Protein AF-A0A6J5UB69-F1 (afdb_monomer_lite)

Foldseek 3Di:
DAEEEDPFFAWDDDPPPDIDTHNPDDDDDDPVVCVQFVPKYWYFADDDPDRGTDIDIDGDGPDDDDPDDDDDDLVVQVPPPNPDRPPDDD

Organism: Prunus armeniaca (NCBI:txid36596)

p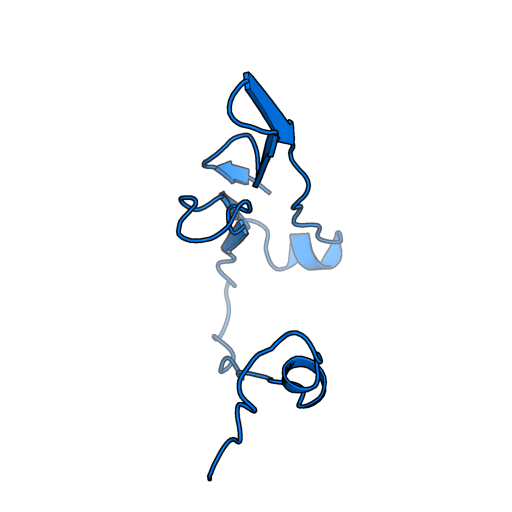LDDT: mean 80.99, std 12.81, range [41.66, 94.56]

Sequence (90 aa):
MLTLGQKFTWICVNGGAVEIHERLDRAVMNVKCQEVYPNSMVSHCARVGSDHCSILIGSMPCGQKRKRVFIFESFWAEDAQCGVPCLGRR

Secondary structure (DSSP, 8-state):
-EEEE-S-SEEEEETTTEEEEE--------HHHHHH-TT-EEEE----SSSBPPEEEE---SS--PPPPP---GGGG--TTSSS------

Radius of gyration: 17.67 Å; chains: 1; bounding box: 45×24×44 Å

Structure (mmCIF, N/CA/C/O backbone):
data_AF-A0A6J5UB69-F1
#
_entry.id   AF-A0A6J5UB69-F1
#
loop_
_atom_site.group_PDB
_atom_site.id
_atom_site.type_symbol
_atom_site.label_atom_id
_atom_site.label_alt_id
_atom_site.label_comp_id
_atom_site.label_asym_id
_atom_site.label_entity_id
_atom_site.label_seq_id
_atom_site.pdbx_PDB_ins_code
_atom_site.Cartn_x
_atom_s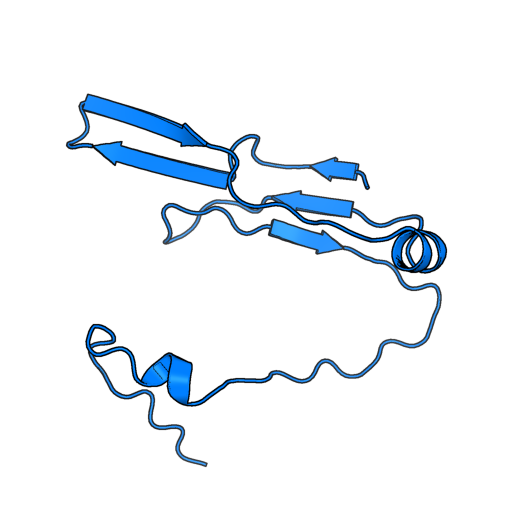ite.Cartn_y
_atom_site.Cartn_z
_atom_site.occupancy
_atom_site.B_iso_or_equiv
_atom_site.auth_seq_id
_atom_site.auth_comp_id
_atom_site.auth_asym_id
_atom_site.auth_atom_id
_atom_site.pdbx_PDB_model_num
ATOM 1 N N . MET A 1 1 ? 1.488 3.983 14.093 1.00 72.88 1 MET A N 1
ATOM 2 C CA . MET A 1 1 ? 1.230 2.805 13.240 1.00 72.88 1 MET A CA 1
ATOM 3 C C . MET A 1 1 ? 2.568 2.220 12.819 1.00 72.88 1 MET A C 1
ATOM 5 O O . MET A 1 1 ? 3.386 2.962 12.285 1.00 72.88 1 MET A O 1
ATOM 9 N N . LEU A 1 2 ? 2.830 0.947 13.114 1.00 81.44 2 LEU A N 1
ATOM 10 C CA . LEU A 1 2 ? 4.074 0.282 12.699 1.00 81.44 2 LEU A CA 1
ATOM 11 C C . LEU A 1 2 ? 3.984 -0.099 11.218 1.00 81.44 2 LEU A C 1
ATOM 13 O O . LEU A 1 2 ? 2.916 -0.519 10.783 1.00 81.44 2 LEU A O 1
ATOM 17 N N . THR A 1 3 ? 5.066 0.032 10.446 1.00 84.19 3 THR A N 1
ATOM 18 C CA . THR A 1 3 ? 5.104 -0.411 9.039 1.00 84.19 3 THR A CA 1
ATOM 19 C C . THR A 1 3 ? 6.161 -1.487 8.836 1.00 84.19 3 THR A C 1
ATOM 21 O O . THR A 1 3 ? 7.311 -1.271 9.213 1.00 84.19 3 THR A O 1
ATOM 24 N N . LEU A 1 4 ? 5.795 -2.598 8.199 1.00 88.62 4 LEU A N 1
ATOM 25 C CA . LEU A 1 4 ? 6.681 -3.721 7.876 1.00 88.62 4 LEU A CA 1
ATOM 26 C C . LEU A 1 4 ? 6.598 -4.065 6.381 1.00 88.62 4 LEU A C 1
ATOM 28 O O . LEU A 1 4 ? 5.582 -3.799 5.742 1.00 88.62 4 LEU A O 1
ATOM 32 N N . GLY A 1 5 ? 7.640 -4.692 5.832 1.00 88.25 5 GLY A N 1
ATOM 33 C CA . GLY A 1 5 ? 7.674 -5.159 4.440 1.00 88.25 5 GLY A CA 1
ATOM 34 C C . GLY A 1 5 ? 8.477 -4.257 3.500 1.00 88.25 5 GLY A C 1
ATOM 35 O O . GLY A 1 5 ? 9.409 -3.575 3.926 1.00 88.25 5 GLY A O 1
ATOM 36 N N . GLN A 1 6 ? 8.127 -4.285 2.211 1.00 87.44 6 GLN A N 1
ATOM 37 C CA . GLN A 1 6 ? 8.844 -3.577 1.142 1.00 87.44 6 GLN A CA 1
ATOM 38 C C . GLN A 1 6 ? 8.966 -2.071 1.420 1.00 87.44 6 GLN A C 1
ATOM 40 O O . GLN A 1 6 ? 8.035 -1.433 1.909 1.00 87.44 6 GLN A O 1
ATOM 45 N N . LYS A 1 7 ? 10.130 -1.483 1.118 1.00 89.25 7 LYS A N 1
ATOM 46 C CA . LYS A 1 7 ? 10.374 -0.047 1.348 1.00 89.25 7 LYS A CA 1
ATOM 47 C C . LYS A 1 7 ? 9.596 0.833 0.365 1.00 89.25 7 LYS A C 1
ATOM 49 O O . LYS A 1 7 ? 9.123 1.903 0.754 1.00 89.25 7 LYS A O 1
ATOM 54 N N . PHE A 1 8 ? 9.488 0.370 -0.875 1.00 91.94 8 PHE A N 1
ATOM 55 C CA . PHE A 1 8 ? 8.812 1.027 -1.988 1.00 91.94 8 PHE A CA 1
ATOM 56 C C . PHE A 1 8 ? 7.5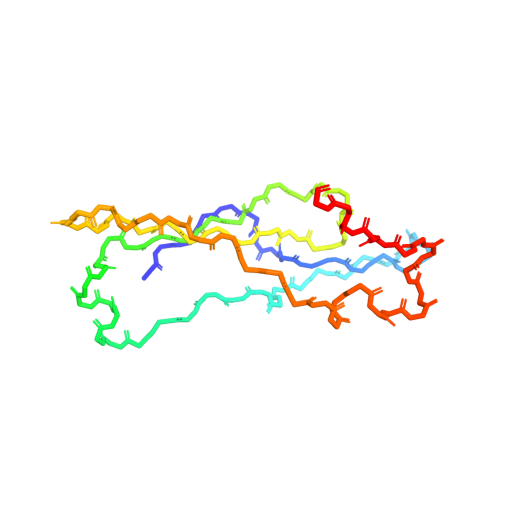36 0.266 -2.320 1.00 91.94 8 PHE A C 1
ATOM 58 O O . PHE A 1 8 ? 7.499 -0.959 -2.194 1.00 91.94 8 PHE A O 1
ATOM 65 N N . THR A 1 9 ? 6.499 0.990 -2.722 1.00 93.62 9 THR A N 1
ATOM 66 C CA . THR A 1 9 ? 5.203 0.391 -3.056 1.00 93.62 9 THR A CA 1
ATOM 67 C C . THR A 1 9 ? 4.936 0.412 -4.551 1.00 93.62 9 THR A C 1
ATOM 69 O O . THR A 1 9 ? 4.063 -0.307 -5.005 1.00 93.62 9 THR A O 1
ATOM 72 N N . TRP A 1 10 ? 5.732 1.139 -5.329 1.00 94.56 10 TRP A N 1
ATOM 73 C CA . TRP A 1 10 ? 5.620 1.219 -6.776 1.00 94.56 10 TRP A CA 1
ATOM 74 C C . TRP A 1 10 ? 6.997 1.171 -7.431 1.00 94.56 10 TRP A C 1
ATOM 76 O O . TRP A 1 10 ? 7.979 1.649 -6.855 1.00 94.56 10 TRP A O 1
ATOM 86 N N . ILE A 1 11 ? 7.077 0.556 -8.610 1.00 92.44 11 ILE A N 1
ATOM 87 C CA . ILE A 1 11 ? 8.255 0.621 -9.473 1.00 92.44 11 ILE A CA 1
ATOM 88 C C . ILE A 1 11 ? 7.801 0.851 -10.907 1.00 92.44 11 ILE A C 1
ATOM 90 O O . ILE A 1 11 ? 6.954 0.114 -11.400 1.00 92.44 11 ILE A O 1
ATOM 94 N N . CYS A 1 12 ? 8.464 1.769 -11.598 1.00 91.69 12 CYS A N 1
ATOM 95 C CA . CYS A 1 12 ? 8.414 1.849 -13.051 1.00 91.69 12 CYS A CA 1
ATOM 96 C C . CYS A 1 12 ? 9.717 1.349 -13.652 1.00 91.69 12 CYS A C 1
ATOM 98 O O . CYS A 1 12 ? 10.806 1.767 -13.254 1.00 91.69 12 CYS A O 1
ATOM 100 N N . VAL A 1 13 ? 9.582 0.472 -14.643 1.00 87.62 13 VAL A N 1
ATOM 101 C CA . VAL A 1 13 ? 10.684 0.013 -15.482 1.00 87.62 13 VAL A CA 1
ATOM 102 C C . VAL A 1 13 ? 10.495 0.630 -16.860 1.00 87.62 13 VAL A C 1
ATOM 104 O O . VAL A 1 13 ? 9.553 0.282 -17.571 1.00 87.62 13 V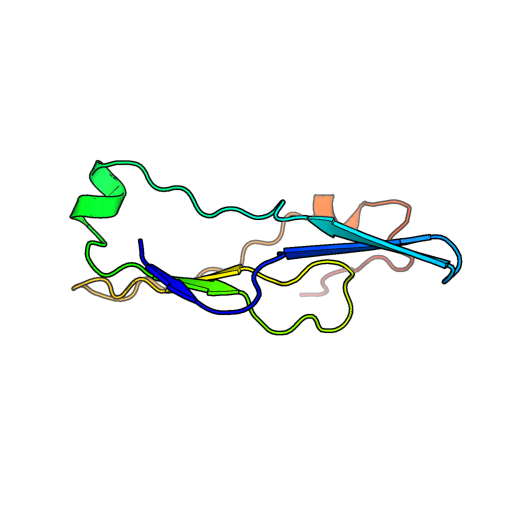AL A O 1
ATOM 107 N N . ASN A 1 14 ? 11.393 1.531 -17.257 1.00 81.31 14 ASN A N 1
ATOM 108 C CA . ASN A 1 14 ? 11.360 2.124 -18.591 1.00 81.31 14 ASN A CA 1
ATOM 109 C C . ASN A 1 14 ? 12.352 1.401 -19.509 1.00 81.31 14 ASN A C 1
ATOM 111 O O . ASN A 1 14 ? 13.568 1.558 -19.373 1.00 81.31 14 ASN A O 1
ATOM 115 N N . GLY A 1 15 ? 11.831 0.567 -20.414 1.00 76.06 15 GLY A N 1
ATOM 116 C CA . GLY A 1 15 ? 12.626 -0.105 -21.449 1.00 76.06 15 GLY A CA 1
ATOM 117 C C . GLY A 1 15 ? 13.770 -0.989 -20.929 1.00 76.06 15 GLY A C 1
ATOM 118 O O . GLY A 1 15 ? 14.689 -1.287 -21.682 1.00 76.06 15 GLY A O 1
ATOM 119 N N . GLY A 1 16 ? 13.748 -1.379 -19.649 1.00 73.19 16 GLY A N 1
ATOM 120 C CA . GLY A 1 16 ? 14.737 -2.260 -19.013 1.00 73.19 16 GLY A CA 1
ATOM 121 C C . GLY A 1 16 ? 16.057 -1.605 -18.581 1.00 73.19 16 GLY A C 1
ATOM 122 O O . GLY A 1 16 ? 16.844 -2.260 -17.907 1.00 73.19 16 GLY A O 1
ATOM 123 N N . ALA A 1 17 ? 16.310 -0.337 -18.924 1.00 79.12 17 ALA A N 1
ATOM 124 C CA . ALA A 1 17 ? 17.570 0.342 -18.594 1.00 79.12 17 ALA A CA 1
ATOM 125 C C . ALA A 1 17 ? 17.501 1.170 -17.301 1.00 79.12 17 ALA A C 1
ATOM 127 O O . ALA A 1 17 ? 18.521 1.382 -16.646 1.00 79.12 17 ALA A O 1
ATOM 128 N N . VAL A 1 18 ? 16.307 1.653 -16.944 1.00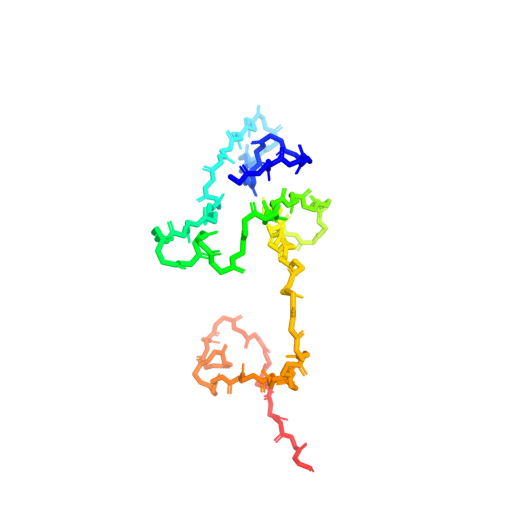 83.56 18 VAL A N 1
ATOM 129 C CA . VAL A 1 18 ? 16.086 2.501 -15.769 1.00 83.56 18 VAL A CA 1
ATOM 130 C C . VAL A 1 18 ? 14.925 1.947 -14.956 1.00 83.56 18 VAL A C 1
ATOM 132 O O . VAL A 1 18 ? 13.823 1.761 -15.478 1.00 83.56 18 VAL A O 1
ATOM 135 N N . GLU A 1 19 ? 15.188 1.720 -13.672 1.00 91.25 19 GLU A N 1
ATOM 136 C CA . GLU A 1 19 ? 14.200 1.326 -12.673 1.00 91.25 19 GLU A CA 1
ATOM 137 C C . GLU A 1 19 ? 14.035 2.462 -11.657 1.00 91.25 19 GLU A C 1
ATOM 139 O O . GLU A 1 19 ? 14.997 2.897 -11.020 1.00 91.25 19 GLU A O 1
ATOM 144 N N . ILE A 1 20 ? 12.810 2.971 -11.531 1.00 92.44 20 ILE A N 1
ATOM 145 C CA . ILE A 1 20 ? 12.445 4.003 -10.557 1.00 92.44 20 ILE A CA 1
ATOM 146 C C . ILE A 1 20 ? 11.599 3.339 -9.482 1.00 92.44 20 ILE A C 1
ATOM 148 O O . ILE A 1 20 ? 10.613 2.688 -9.804 1.00 92.44 20 ILE A O 1
ATOM 152 N N . HIS A 1 21 ? 11.955 3.536 -8.213 1.00 93.69 21 HIS A N 1
ATOM 153 C CA . HIS A 1 21 ? 11.222 2.993 -7.074 1.00 93.69 21 HIS A CA 1
ATOM 154 C C . HIS A 1 21 ? 10.631 4.127 -6.242 1.00 93.69 21 HIS A C 1
ATOM 156 O O . HIS A 1 21 ? 11.366 4.976 -5.734 1.00 93.69 21 HIS A O 1
ATOM 162 N N . GLU A 1 22 ? 9.320 4.100 -6.023 1.00 93.88 22 GLU A N 1
ATOM 163 C CA . GLU A 1 22 ? 8.630 5.118 -5.234 1.00 93.88 22 GLU A CA 1
ATOM 164 C C . GLU A 1 22 ? 7.734 4.497 -4.162 1.00 93.88 22 GLU A C 1
ATOM 166 O O . GLU A 1 22 ? 7.309 3.341 -4.223 1.00 93.88 22 GLU A O 1
ATOM 171 N N . ARG A 1 23 ? 7.458 5.281 -3.120 1.00 92.81 23 ARG A N 1
ATOM 172 C CA . ARG A 1 23 ? 6.503 4.925 -2.069 1.00 92.81 23 ARG A CA 1
ATOM 173 C C . ARG A 1 23 ? 5.275 5.816 -2.195 1.00 92.81 23 ARG A C 1
ATOM 175 O O . ARG A 1 23 ? 5.190 6.864 -1.543 1.00 92.81 23 ARG A O 1
ATOM 182 N N . LEU A 1 24 ? 4.365 5.383 -3.059 1.00 93.88 24 LEU A N 1
ATOM 183 C CA . LEU A 1 24 ? 3.152 6.109 -3.427 1.00 93.88 24 LEU A CA 1
ATOM 184 C C . LEU A 1 24 ? 1.971 5.757 -2.517 1.00 93.88 24 LEU A C 1
ATOM 186 O O . LEU A 1 24 ? 1.172 6.623 -2.172 1.00 93.88 24 LEU A O 1
ATOM 190 N N . ASP A 1 25 ? 1.916 4.520 -2.032 1.00 92.44 25 ASP A N 1
ATOM 191 C CA . ASP A 1 25 ? 0.788 3.998 -1.269 1.00 92.44 25 ASP A CA 1
ATOM 192 C C . ASP A 1 25 ? 0.988 4.236 0.233 1.00 92.44 25 ASP A C 1
ATOM 194 O O . ASP A 1 25 ? 2.028 3.903 0.819 1.00 92.44 25 ASP A O 1
ATOM 198 N N . ARG A 1 26 ? -0.010 4.854 0.879 1.00 90.69 26 ARG A N 1
ATOM 199 C CA . ARG A 1 26 ? 0.056 5.256 2.292 1.00 90.69 26 ARG A CA 1
ATOM 200 C C . ARG A 1 26 ? -1.252 4.966 3.010 1.00 90.69 26 ARG A C 1
ATOM 202 O O . ARG A 1 26 ? -2.329 5.289 2.525 1.00 90.69 26 ARG A O 1
ATOM 209 N N . ALA A 1 27 ? -1.137 4.420 4.215 1.00 89.50 27 ALA A N 1
ATOM 210 C CA . ALA A 1 27 ? -2.240 4.318 5.159 1.00 89.50 27 ALA A CA 1
ATOM 211 C C . ALA A 1 27 ? -2.196 5.513 6.115 1.00 89.50 27 ALA A C 1
ATOM 213 O O . ALA A 1 27 ? -1.168 5.761 6.749 1.00 89.50 27 ALA A O 1
ATOM 214 N N . VAL A 1 28 ? -3.307 6.237 6.234 1.00 91.19 28 VAL A N 1
ATOM 215 C CA . VAL A 1 28 ? -3.437 7.386 7.137 1.00 91.19 28 VAL A CA 1
ATOM 216 C C . VAL A 1 28 ? -4.639 7.161 8.046 1.00 91.19 28 VAL A C 1
ATOM 218 O O . VAL A 1 28 ? -5.679 6.678 7.605 1.00 91.19 28 VAL A O 1
ATOM 221 N N . MET A 1 29 ? -4.494 7.502 9.324 1.00 89.56 29 MET A N 1
ATOM 222 C CA . MET A 1 29 ? -5.577 7.472 10.304 1.00 89.56 29 MET A CA 1
ATOM 223 C C . MET A 1 29 ? -5.644 8.805 11.037 1.00 89.56 29 MET A C 1
ATOM 225 O O . MET A 1 29 ? -4.618 9.441 11.270 1.00 89.56 29 MET A O 1
ATOM 229 N N . ASN A 1 30 ? -6.851 9.216 11.416 1.00 93.12 30 ASN A N 1
ATOM 230 C CA . ASN A 1 30 ? -7.023 10.337 12.332 1.00 93.12 30 ASN A CA 1
ATOM 231 C C . ASN A 1 30 ? -6.848 9.877 13.793 1.00 93.12 30 ASN A C 1
ATOM 233 O O . ASN A 1 30 ? -6.833 8.678 14.084 1.00 93.12 30 ASN A O 1
ATOM 237 N N . VAL A 1 31 ? -6.754 10.842 14.710 1.00 92.25 31 VAL A N 1
ATOM 238 C CA . VAL A 1 31 ? -6.538 10.585 16.146 1.00 92.25 31 VAL A CA 1
ATOM 239 C C . VAL A 1 31 ? -7.629 9.686 16.733 1.00 92.25 31 VAL A C 1
ATOM 241 O O . VAL A 1 31 ? -7.316 8.697 17.384 1.00 92.25 31 VAL A O 1
ATOM 244 N N . LYS A 1 32 ? -8.903 9.944 16.413 1.00 90.19 32 LYS A N 1
ATOM 245 C CA . LYS A 1 32 ? -10.033 9.131 16.897 1.00 90.19 32 LYS A CA 1
ATOM 246 C C . LYS A 1 32 ? -9.931 7.671 16.440 1.00 90.19 32 LYS A C 1
ATOM 248 O O . LYS A 1 32 ? -10.212 6.750 17.197 1.00 90.19 32 LYS A O 1
ATOM 253 N N . CYS A 1 33 ? -9.508 7.435 15.199 1.00 86.12 33 CYS A N 1
ATOM 254 C CA . CYS A 1 33 ? -9.252 6.090 14.691 1.00 86.12 33 CYS A CA 1
ATOM 255 C C . CYS A 1 33 ? -8.067 5.438 15.414 1.00 86.12 33 CYS A C 1
ATOM 257 O O . CYS A 1 33 ? -8.129 4.249 15.714 1.00 86.12 33 CYS A O 1
ATOM 259 N N . GLN A 1 34 ? -7.011 6.193 15.717 1.00 87.06 34 GLN A N 1
ATOM 260 C CA . GLN A 1 34 ? -5.857 5.674 16.450 1.00 87.06 34 GLN A CA 1
ATOM 261 C C . GLN A 1 34 ? -6.214 5.267 17.887 1.00 87.06 34 GLN A C 1
ATOM 263 O O . GLN A 1 34 ? -5.727 4.242 18.354 1.00 87.06 34 GLN A O 1
ATOM 268 N N . GLU A 1 35 ? -7.093 6.012 18.558 1.00 88.19 35 GLU A N 1
ATOM 269 C CA . GLU A 1 35 ? -7.600 5.672 19.896 1.00 88.19 35 GLU A CA 1
ATOM 270 C C . GLU A 1 35 ? -8.369 4.341 19.901 1.00 88.19 35 GLU A C 1
ATOM 272 O O . GLU A 1 35 ? -8.218 3.538 20.819 1.00 88.19 35 GLU A O 1
ATOM 277 N N . VAL A 1 36 ? -9.154 4.071 18.850 1.00 86.75 36 VAL A N 1
ATOM 278 C CA . VAL A 1 36 ? -9.911 2.812 18.703 1.00 86.75 36 VAL A CA 1
ATOM 279 C C . VAL A 1 36 ? -9.015 1.646 18.264 1.00 86.75 36 VAL A C 1
ATOM 281 O O . VAL A 1 36 ? -9.268 0.495 18.625 1.00 86.75 36 VAL A O 1
ATOM 284 N N . TYR A 1 37 ? -7.959 1.925 17.494 1.00 86.25 37 TYR A N 1
ATOM 285 C CA . TYR A 1 37 ? -7.040 0.926 16.940 1.00 86.25 37 TYR A CA 1
ATOM 286 C C . TYR A 1 37 ? -5.575 1.214 17.322 1.00 86.25 37 TYR A C 1
ATOM 288 O O . TYR A 1 37 ? -4.732 1.416 16.434 1.00 86.25 37 TYR A O 1
ATOM 296 N N . PRO A 1 38 ? -5.232 1.197 18.624 1.00 86.50 38 PRO A N 1
ATOM 297 C CA . PRO A 1 38 ? -3.913 1.619 19.103 1.00 86.50 38 PRO A CA 1
ATOM 298 C C . PRO A 1 38 ? -2.782 0.709 18.605 1.00 86.50 38 PRO A C 1
ATOM 300 O O . PRO A 1 38 ? -1.686 1.178 18.313 1.00 86.50 38 PRO A O 1
ATOM 303 N N . ASN A 1 39 ? -3.075 -0.581 18.411 1.00 87.12 39 ASN A N 1
ATOM 304 C CA . ASN A 1 39 ? -2.127 -1.598 17.939 1.00 87.12 39 ASN A CA 1
ATOM 305 C C . ASN A 1 39 ? -2.230 -1.843 16.426 1.00 87.12 39 ASN A C 1
ATOM 307 O O . ASN A 1 39 ? -2.091 -2.968 15.948 1.00 87.12 39 ASN A O 1
ATOM 311 N N . SER A 1 40 ? -2.550 -0.801 15.664 1.00 88.69 40 SER A N 1
ATOM 312 C CA . SER A 1 40 ? -2.652 -0.894 14.211 1.00 88.69 40 SER A CA 1
ATOM 313 C C . SER A 1 40 ? -1.276 -0.959 13.534 1.00 88.69 40 SER A C 1
ATOM 315 O O . SER A 1 40 ? -0.325 -0.253 13.894 1.00 88.69 40 SER A O 1
ATOM 317 N N . MET A 1 41 ? -1.184 -1.802 12.508 1.00 90.38 41 MET A N 1
ATOM 318 C CA . MET A 1 41 ? 0.030 -2.075 11.742 1.00 90.38 41 MET A CA 1
ATOM 319 C C . MET A 1 41 ? -0.257 -2.017 10.241 1.00 90.38 41 MET A C 1
ATOM 321 O O . MET A 1 41 ? -1.339 -2.387 9.793 1.00 90.38 41 MET A O 1
ATOM 325 N N . VAL A 1 42 ? 0.725 -1.567 9.466 1.00 91.50 42 VAL A N 1
ATOM 326 C CA . VAL A 1 42 ? 0.752 -1.647 8.004 1.00 91.50 42 VAL A CA 1
ATOM 327 C C . VAL A 1 42 ? 1.774 -2.693 7.595 1.00 91.50 42 VAL A C 1
ATOM 329 O O . VAL A 1 42 ? 2.916 -2.670 8.055 1.00 91.50 42 VAL A O 1
ATOM 332 N N . SER A 1 43 ? 1.392 -3.580 6.694 1.00 91.94 43 SER A N 1
ATOM 333 C CA . SER A 1 43 ? 2.297 -4.522 6.047 1.00 91.94 43 SER A CA 1
ATOM 334 C C . SER A 1 43 ? 2.262 -4.282 4.544 1.00 91.94 43 SER A C 1
ATOM 336 O O . SER A 1 43 ? 1.192 -4.338 3.948 1.00 91.94 43 SER A O 1
ATOM 338 N N . HIS A 1 44 ? 3.407 -4.013 3.923 1.00 92.19 44 HIS A N 1
ATOM 339 C CA . HIS A 1 44 ? 3.517 -4.003 2.465 1.00 92.19 44 HIS A CA 1
ATOM 340 C C . HIS A 1 44 ? 3.765 -5.436 1.987 1.00 92.19 44 HIS A C 1
ATOM 342 O O . HIS A 1 44 ? 4.724 -6.085 2.420 1.00 92.19 44 HIS A O 1
ATOM 348 N N . CYS A 1 45 ? 2.872 -5.944 1.146 1.00 90.19 45 CYS A N 1
ATOM 349 C CA . CYS A 1 45 ? 2.870 -7.324 0.677 1.00 90.19 45 CYS A CA 1
ATOM 350 C C . CYS A 1 45 ? 3.963 -7.588 -0.373 1.00 90.19 45 CYS A C 1
ATOM 352 O O . CYS A 1 45 ? 4.707 -6.703 -0.783 1.00 90.19 45 CYS A O 1
ATOM 354 N N . ALA A 1 46 ? 4.097 -8.831 -0.831 1.00 88.12 46 ALA A N 1
ATOM 355 C CA . ALA A 1 46 ? 4.917 -9.088 -2.011 1.00 88.12 46 ALA A CA 1
ATOM 356 C C . ALA A 1 46 ? 4.253 -8.457 -3.243 1.00 88.12 46 ALA A C 1
ATOM 358 O O . ALA A 1 46 ? 3.027 -8.462 -3.368 1.00 88.12 46 ALA A O 1
ATOM 359 N N . ARG A 1 47 ? 5.061 -7.933 -4.165 1.00 87.69 47 ARG A N 1
ATOM 360 C CA . ARG A 1 47 ? 4.560 -7.511 -5.468 1.00 87.69 47 ARG A CA 1
ATOM 361 C C . ARG A 1 47 ? 4.279 -8.744 -6.318 1.00 87.69 47 ARG A C 1
ATOM 363 O O . ARG A 1 47 ? 5.200 -9.493 -6.630 1.00 87.69 47 ARG A O 1
ATOM 370 N N . VAL A 1 48 ? 3.025 -8.928 -6.713 1.00 86.62 48 VAL A N 1
ATOM 371 C CA . VAL A 1 48 ? 2.597 -10.039 -7.567 1.00 86.62 48 VAL A CA 1
ATOM 372 C C . VAL A 1 48 ? 1.618 -9.498 -8.602 1.00 86.62 48 VAL A C 1
ATOM 374 O O . VAL A 1 48 ? 0.552 -9.015 -8.237 1.00 86.62 48 VAL A O 1
ATOM 377 N N . GLY A 1 49 ? 1.980 -9.566 -9.885 1.00 83.94 49 GLY A N 1
ATOM 378 C CA . GLY A 1 49 ? 1.074 -9.240 -10.996 1.00 83.94 49 GLY A CA 1
ATOM 379 C C . GLY A 1 49 ? 0.709 -7.758 -11.173 1.00 83.94 49 GLY A C 1
ATOM 380 O O . GLY A 1 49 ? -0.189 -7.460 -11.948 1.00 83.94 49 GLY A O 1
ATOM 381 N N . SER A 1 50 ? 1.385 -6.836 -10.484 1.00 88.62 50 SER A N 1
ATOM 382 C CA . SER A 1 50 ? 1.236 -5.382 -10.639 1.00 88.62 50 SER A CA 1
ATOM 383 C C . SER A 1 50 ? 2.599 -4.714 -10.456 1.00 88.62 50 SER A C 1
ATOM 385 O O . SER A 1 50 ? 3.484 -5.278 -9.819 1.00 88.62 50 SER A O 1
ATOM 387 N N . ASP A 1 51 ? 2.782 -3.526 -11.014 1.00 89.81 51 ASP A N 1
ATOM 388 C CA . ASP A 1 51 ? 3.870 -2.595 -10.703 1.00 89.81 51 ASP A CA 1
ATOM 389 C C . ASP A 1 51 ? 3.740 -1.983 -9.291 1.00 89.81 51 ASP A C 1
ATOM 391 O O . ASP A 1 51 ? 4.726 -1.517 -8.708 1.00 89.81 51 ASP A O 1
ATOM 395 N N . HIS A 1 52 ? 2.559 -2.096 -8.680 1.00 93.50 52 HIS A N 1
ATOM 396 C CA . HIS A 1 52 ? 2.303 -1.789 -7.280 1.00 93.50 52 HIS A CA 1
ATOM 397 C C . HIS A 1 52 ? 2.441 -3.010 -6.356 1.00 93.50 52 HIS A C 1
ATOM 399 O O . HIS A 1 52 ? 2.197 -4.166 -6.700 1.00 93.50 52 HIS A O 1
ATOM 405 N N . CYS A 1 53 ? 2.830 -2.730 -5.121 1.00 91.62 53 CYS A N 1
ATOM 406 C CA . CYS A 1 53 ? 2.810 -3.627 -3.982 1.00 91.62 53 CYS A CA 1
ATOM 407 C C . CYS A 1 53 ? 1.622 -3.234 -3.098 1.00 91.62 53 CYS A C 1
ATOM 409 O O . CYS A 1 53 ? 1.475 -2.071 -2.721 1.00 91.62 53 CYS A O 1
ATOM 411 N N . SER A 1 54 ? 0.771 -4.201 -2.754 1.00 91.75 54 SER A N 1
ATOM 412 C CA . SER A 1 54 ? -0.402 -3.927 -1.929 1.00 91.75 54 SER A CA 1
ATOM 413 C C . SER A 1 54 ? -0.018 -3.597 -0.485 1.00 91.75 54 SER A C 1
ATOM 415 O O . SER A 1 54 ? 0.898 -4.185 0.096 1.00 91.75 54 SER A O 1
ATOM 417 N N . ILE A 1 55 ? -0.748 -2.654 0.112 1.00 92.94 55 ILE A N 1
ATOM 418 C CA . ILE A 1 55 ? -0.618 -2.304 1.527 1.00 92.94 55 ILE A CA 1
ATOM 419 C C . ILE A 1 55 ? -1.768 -2.940 2.311 1.00 92.94 55 ILE A C 1
ATOM 421 O O . ILE A 1 55 ? -2.939 -2.797 1.964 1.00 92.94 55 ILE A O 1
ATOM 425 N N . LEU A 1 56 ? -1.440 -3.656 3.379 1.00 90.69 56 LEU A N 1
ATOM 426 C CA . LEU A 1 56 ? -2.402 -4.299 4.262 1.00 90.69 56 LEU A CA 1
ATOM 427 C C . LEU A 1 56 ? -2.411 -3.589 5.609 1.00 90.69 56 LEU A C 1
ATOM 429 O O . LEU A 1 56 ? -1.387 -3.503 6.281 1.00 90.69 56 LEU A O 1
ATOM 433 N N . ILE A 1 57 ? -3.584 -3.123 6.030 1.00 90.31 57 ILE A N 1
ATOM 434 C CA . ILE A 1 57 ? -3.782 -2.554 7.361 1.00 90.31 57 ILE A CA 1
ATOM 435 C C . ILE A 1 57 ? -4.334 -3.643 8.278 1.00 90.31 57 ILE A C 1
ATOM 437 O O . ILE A 1 57 ? -5.475 -4.084 8.137 1.00 90.31 57 ILE A O 1
ATOM 441 N N . GLY A 1 58 ? -3.515 -4.066 9.233 1.00 87.19 58 GLY A N 1
ATOM 442 C CA . GLY A 1 58 ? -3.933 -4.900 10.346 1.00 87.19 58 GLY A CA 1
ATOM 443 C C . GLY A 1 58 ? -4.385 -4.022 11.503 1.00 87.19 58 GLY A C 1
ATOM 444 O O . GLY A 1 58 ? -3.590 -3.282 12.076 1.00 87.19 58 GLY A O 1
ATOM 445 N N . SER A 1 59 ? -5.652 -4.123 11.881 1.00 80.69 59 SER A N 1
ATOM 446 C CA . SER A 1 59 ? -6.131 -3.641 13.169 1.00 80.69 59 SER A CA 1
ATOM 447 C C . SER A 1 59 ? -6.722 -4.822 13.927 1.00 80.69 59 SER A C 1
ATOM 449 O O . SER A 1 59 ? -7.527 -5.583 13.388 1.00 80.69 59 SER A O 1
ATOM 451 N N . MET A 1 60 ? -6.287 -5.025 15.169 1.00 69.25 60 MET A N 1
ATOM 452 C CA . MET A 1 60 ? -7.012 -5.884 16.100 1.00 69.25 60 MET A CA 1
ATOM 453 C C . MET A 1 60 ? -7.994 -4.990 16.859 1.00 69.25 60 MET A C 1
ATOM 455 O O . MET A 1 60 ? -7.579 -4.332 17.813 1.00 69.25 60 MET A O 1
ATOM 459 N N . PRO A 1 61 ? -9.268 -4.884 16.439 1.00 61.88 61 PRO A N 1
ATOM 460 C CA . PRO A 1 61 ? -10.272 -4.279 17.299 1.00 61.88 61 PRO A CA 1
ATOM 461 C C . PRO A 1 61 ? -10.362 -5.091 18.593 1.00 61.88 61 PRO A C 1
ATOM 463 O O . PRO A 1 61 ? -10.509 -6.312 18.539 1.00 61.88 61 PRO A O 1
ATOM 466 N N . CYS A 1 62 ? -10.381 -4.428 19.748 1.00 57.88 62 CYS A N 1
ATOM 467 C CA . CYS A 1 62 ? -10.770 -5.049 21.022 1.00 57.88 62 CYS A CA 1
ATOM 468 C C . CYS A 1 62 ? -12.285 -5.380 21.088 1.00 57.88 62 CYS A C 1
ATOM 470 O O . CYS A 1 62 ? -12.875 -5.358 22.161 1.00 57.88 62 CYS A O 1
ATOM 472 N N . GLY A 1 63 ? -12.954 -5.664 19.961 1.00 62.88 63 GLY A N 1
ATOM 473 C CA . GLY A 1 63 ? -14.416 -5.772 19.885 1.00 62.88 63 GLY A CA 1
ATOM 474 C C . GLY A 1 63 ? -14.936 -6.715 18.797 1.00 62.88 63 GLY A C 1
ATOM 475 O O . GLY A 1 63 ? -14.175 -7.270 18.002 1.00 62.88 63 GLY A O 1
ATOM 476 N N . GLN A 1 64 ? -16.261 -6.910 18.771 1.00 61.12 64 GLN A N 1
ATOM 477 C CA . GLN A 1 64 ? -16.944 -7.822 17.846 1.00 61.12 64 GLN A CA 1
ATOM 478 C C . GLN A 1 64 ? -16.618 -7.500 16.378 1.00 61.12 64 GLN A C 1
ATOM 480 O O . GLN A 1 64 ? -16.814 -6.382 15.899 1.00 61.12 64 GLN A O 1
ATOM 485 N N . LYS A 1 65 ? -16.149 -8.512 15.638 1.00 64.06 65 LYS A N 1
ATOM 486 C CA . LYS A 1 65 ? -15.884 -8.408 14.199 1.00 64.06 65 LYS A CA 1
ATOM 487 C C . LYS A 1 65 ? -17.202 -8.147 13.463 1.00 64.06 65 LYS A C 1
ATOM 489 O O . LYS A 1 65 ? -18.067 -9.019 13.417 1.00 64.06 65 LYS A O 1
ATOM 494 N N . ARG A 1 66 ? -17.353 -6.967 12.855 1.00 68.06 66 ARG A N 1
ATOM 495 C CA . ARG A 1 66 ? -18.439 -6.715 11.895 1.00 68.06 66 ARG A CA 1
ATOM 496 C C . ARG A 1 66 ? -18.289 -7.646 10.686 1.00 68.06 66 ARG A C 1
ATOM 498 O O . ARG A 1 66 ? -17.169 -7.923 10.251 1.00 68.06 66 ARG A O 1
ATOM 505 N N . LYS A 1 67 ? -19.414 -8.107 10.125 1.00 75.25 67 LYS A N 1
ATOM 506 C CA . LYS A 1 67 ? -19.427 -8.814 8.834 1.00 75.25 67 LYS A CA 1
ATOM 507 C C . LYS A 1 67 ? -18.787 -7.899 7.784 1.00 75.25 67 LYS A C 1
ATOM 509 O O . LYS A 1 67 ? -19.247 -6.774 7.601 1.00 75.25 67 LYS A O 1
ATOM 514 N N . ARG A 1 68 ? -17.723 -8.363 7.119 1.00 73.00 68 ARG A N 1
ATOM 515 C CA . ARG A 1 68 ? -17.163 -7.654 5.960 1.00 73.00 68 ARG A CA 1
ATOM 516 C C . ARG A 1 68 ? -18.170 -7.763 4.823 1.00 73.00 68 ARG A C 1
ATOM 518 O O . ARG A 1 68 ? -18.565 -8.872 4.473 1.00 73.00 68 ARG A O 1
ATOM 525 N N . VAL A 1 69 ? -18.580 -6.627 4.278 1.00 79.88 69 VAL A N 1
ATOM 526 C CA . VAL A 1 69 ? -19.394 -6.574 3.065 1.00 79.88 69 VAL A CA 1
ATOM 527 C C . VAL A 1 69 ? -18.441 -6.271 1.920 1.00 79.88 69 VAL A C 1
ATOM 529 O O . VAL A 1 69 ? -17.690 -5.300 1.989 1.00 79.88 69 VAL A O 1
ATOM 532 N N . PHE A 1 70 ? -18.426 -7.131 0.908 1.00 81.56 70 PHE A N 1
ATOM 533 C CA . PHE A 1 70 ? -17.788 -6.806 -0.360 1.00 81.56 70 PHE A CA 1
ATOM 534 C C . PHE A 1 70 ? -18.722 -5.856 -1.109 1.00 81.56 70 PHE A C 1
ATOM 536 O O . PHE A 1 70 ? -19.882 -6.196 -1.338 1.00 81.56 70 PHE A O 1
ATOM 543 N N . ILE A 1 71 ? -18.232 -4.659 -1.422 1.00 80.44 71 ILE A N 1
ATOM 544 C CA . ILE A 1 71 ? -18.961 -3.658 -2.200 1.00 80.44 71 ILE A CA 1
ATOM 545 C C . ILE A 1 71 ? -18.218 -3.513 -3.522 1.00 80.44 71 ILE A C 1
ATOM 547 O O . ILE A 1 71 ? -17.006 -3.308 -3.531 1.00 80.44 71 ILE A O 1
ATOM 551 N N . PHE A 1 72 ? -18.958 -3.653 -4.615 1.00 80.69 72 PHE A N 1
ATOM 552 C CA . PHE A 1 72 ? -18.475 -3.477 -5.974 1.00 80.69 72 PHE A CA 1
ATOM 553 C C . PHE A 1 72 ? -19.379 -2.460 -6.661 1.00 80.69 72 PHE A C 1
ATOM 555 O O . PHE A 1 72 ? -20.595 -2.659 -6.705 1.00 80.69 72 PHE A O 1
ATOM 562 N N . GLU A 1 73 ? -18.803 -1.371 -7.160 1.00 79.94 73 GLU A N 1
ATOM 563 C CA . GLU A 1 73 ? -19.537 -0.391 -7.958 1.00 79.94 73 GLU A CA 1
ATOM 564 C C . GLU A 1 73 ? -19.496 -0.811 -9.426 1.00 79.94 73 GLU A C 1
ATOM 566 O O . GLU A 1 73 ? -18.430 -1.109 -9.960 1.00 79.94 73 GLU A O 1
ATOM 571 N N . SER A 1 74 ? -20.655 -0.833 -10.092 1.00 79.31 74 SER A N 1
ATOM 572 C CA . SER A 1 74 ? -20.754 -1.245 -11.501 1.00 79.31 74 SER A CA 1
ATOM 573 C C . SER A 1 74 ? -19.878 -0.394 -12.418 1.00 79.31 74 SER A C 1
ATOM 575 O O . SER A 1 74 ? -19.290 -0.932 -13.349 1.00 79.31 74 SER A O 1
ATOM 577 N N . PHE A 1 75 ? -19.712 0.888 -12.081 1.00 79.12 75 PHE A N 1
ATOM 578 C CA . PHE A 1 75 ? -18.833 1.828 -12.773 1.00 79.12 75 PHE A CA 1
ATOM 579 C C . PHE A 1 75 ? -17.385 1.326 -12.895 1.00 79.12 75 PHE A C 1
ATOM 581 O O . PHE A 1 75 ? -16.716 1.601 -13.884 1.00 79.12 75 PHE A O 1
ATOM 588 N N . TRP A 1 76 ? -16.891 0.530 -11.941 1.00 74.81 76 TRP A N 1
ATOM 589 C CA . TRP A 1 76 ? -15.534 -0.026 -12.011 1.00 74.81 76 TRP A CA 1
ATOM 590 C C . TRP A 1 76 ? -15.362 -1.064 -13.131 1.00 74.81 76 TRP A C 1
ATOM 592 O O . TRP A 1 76 ? -14.236 -1.336 -13.535 1.00 74.81 76 TRP A O 1
ATOM 602 N N . ALA A 1 77 ? -16.457 -1.640 -13.643 1.00 76.44 77 ALA A N 1
ATOM 603 C CA . ALA A 1 77 ? -16.452 -2.517 -14.817 1.00 76.44 77 ALA A CA 1
ATOM 604 C C . ALA A 1 77 ? -16.699 -1.767 -16.139 1.00 76.44 77 ALA A C 1
ATOM 606 O O . ALA A 1 77 ? -16.696 -2.399 -17.193 1.00 76.44 77 ALA A O 1
ATOM 607 N N . GLU A 1 78 ? -16.948 -0.455 -16.097 1.00 74.38 78 GLU A N 1
ATOM 608 C CA . GLU A 1 78 ? -17.302 0.356 -17.272 1.00 74.38 78 GLU A CA 1
ATOM 609 C C . GLU A 1 78 ? -16.078 0.981 -17.963 1.00 74.38 78 GLU A C 1
ATOM 611 O O . GLU A 1 78 ? -16.230 1.685 -18.961 1.00 74.38 78 GLU A O 1
ATOM 616 N N . ASP A 1 79 ? -14.860 0.718 -17.475 1.00 72.75 79 ASP A N 1
ATOM 617 C CA . ASP A 1 79 ? -13.640 1.170 -18.145 1.00 72.75 79 ASP A CA 1
ATOM 618 C C . ASP A 1 79 ? -13.544 0.542 -19.545 1.00 72.75 79 ASP A C 1
ATOM 620 O O . ASP A 1 79 ? -13.503 -0.680 -19.698 1.00 72.75 79 ASP A O 1
ATOM 624 N N . ALA A 1 80 ? -13.477 1.393 -20.574 1.00 67.88 80 ALA A N 1
ATOM 625 C CA . ALA A 1 80 ? -13.361 0.990 -21.974 1.00 67.88 80 ALA A CA 1
ATOM 626 C C . ALA A 1 80 ? -12.108 0.138 -22.263 1.00 67.88 80 ALA A C 1
ATOM 628 O O . ALA A 1 80 ? -12.064 -0.561 -23.275 1.00 67.88 80 ALA A O 1
ATOM 629 N N . GLN A 1 81 ? -11.095 0.187 -21.390 1.00 66.69 81 GLN A N 1
ATOM 630 C CA . GLN A 1 81 ? -9.884 -0.634 -21.469 1.00 66.69 81 GLN A CA 1
ATOM 631 C C . GLN A 1 81 ? -10.048 -2.011 -20.803 1.00 66.69 81 GLN A C 1
ATOM 633 O O . GLN A 1 81 ? -9.216 -2.899 -21.007 1.00 66.69 81 GLN A O 1
ATOM 638 N N . CYS A 1 82 ? -11.119 -2.232 -20.032 1.00 62.41 82 CYS A N 1
ATOM 639 C CA . CYS A 1 82 ? -11.434 -3.530 -19.448 1.00 62.41 82 CYS A CA 1
ATOM 640 C C . CYS A 1 82 ? -12.035 -4.433 -20.541 1.00 62.41 82 CYS A C 1
ATOM 642 O O . CYS A 1 82 ? -13.231 -4.410 -20.817 1.00 62.41 82 CYS A O 1
ATOM 644 N N . GLY A 1 83 ? -11.181 -5.210 -21.213 1.00 58.25 83 GLY A N 1
ATOM 645 C CA . GLY A 1 83 ? -11.495 -5.951 -22.444 1.00 58.25 83 GLY A CA 1
ATOM 646 C C . GLY A 1 83 ? -12.562 -7.055 -22.371 1.00 58.25 83 GLY A C 1
ATOM 647 O O . GLY A 1 83 ? -12.697 -7.810 -23.329 1.00 58.25 83 GLY A O 1
ATOM 648 N N . VAL A 1 84 ? -13.329 -7.174 -21.288 1.00 59.38 84 VAL A N 1
ATOM 649 C CA . VAL A 1 84 ? -14.520 -8.029 -21.208 1.00 59.38 84 VAL A CA 1
ATOM 650 C C . VAL A 1 84 ? -15.490 -7.455 -20.170 1.00 59.38 84 VAL A C 1
ATOM 652 O O . VAL A 1 84 ? -15.075 -7.209 -19.038 1.00 59.38 84 VAL A O 1
ATOM 655 N N . PRO 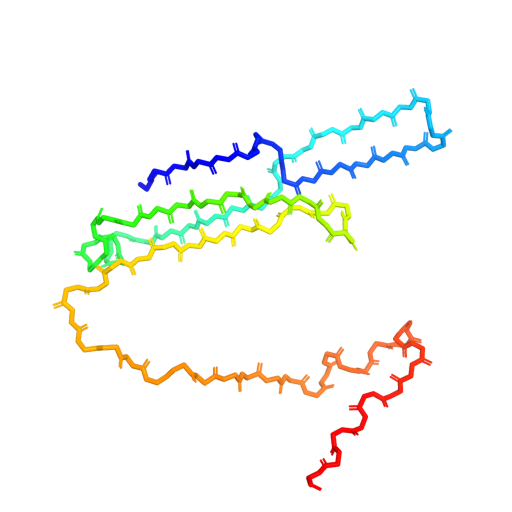A 1 85 ? -16.787 -7.281 -20.491 1.00 54.31 85 PRO A N 1
ATOM 656 C CA . PRO A 1 85 ? -17.753 -6.840 -19.503 1.00 54.31 85 PRO A CA 1
ATOM 657 C C . PRO A 1 85 ? -17.894 -7.927 -18.437 1.00 54.31 85 PRO A C 1
ATOM 659 O O . PRO A 1 85 ? -18.390 -9.025 -18.710 1.00 54.31 85 PRO A O 1
ATOM 662 N N . CYS A 1 86 ? -17.475 -7.618 -17.211 1.00 54.69 86 CYS A N 1
ATOM 663 C CA . CYS A 1 86 ? -17.719 -8.426 -16.021 1.00 54.69 86 CYS A CA 1
ATOM 664 C C . CYS A 1 86 ? -19.213 -8.366 -15.664 1.00 54.69 86 CYS A C 1
ATOM 666 O O . CYS A 1 86 ? -19.611 -7.782 -14.658 1.00 54.69 86 CYS A O 1
ATOM 668 N N . LEU A 1 87 ? -20.072 -8.930 -16.516 1.00 55.88 87 LEU A N 1
ATOM 669 C CA . LEU A 1 87 ? -21.496 -9.058 -16.244 1.00 55.88 87 LEU A CA 1
ATOM 670 C C . LEU A 1 87 ? -21.678 -10.078 -15.122 1.00 55.88 87 LEU A C 1
ATOM 672 O O . LEU A 1 87 ? -21.650 -11.291 -15.341 1.00 55.88 87 LEU A O 1
ATOM 676 N N . GLY A 1 88 ? -21.882 -9.556 -13.915 1.00 52.00 88 GLY A N 1
ATOM 677 C CA . GLY A 1 88 ? -22.401 -10.306 -12.785 1.00 52.00 88 GLY A CA 1
ATOM 678 C C . GLY A 1 88 ? -23.768 -10.881 -13.139 1.00 52.00 88 GLY A C 1
ATOM 679 O O . GLY A 1 88 ? -24.789 -10.199 -13.046 1.00 52.00 88 GLY A O 1
ATOM 680 N N . ARG A 1 89 ? -23.796 -12.148 -13.556 1.00 41.66 89 ARG A N 1
ATOM 681 C CA . ARG A 1 89 ? -25.020 -12.942 -13.507 1.00 41.66 89 ARG A CA 1
ATOM 682 C C . ARG A 1 89 ? -25.260 -13.320 -12.049 1.00 41.66 89 ARG A C 1
ATOM 684 O O . ARG A 1 89 ? -24.386 -13.908 -11.416 1.00 41.66 89 ARG A O 1
ATOM 691 N N . ARG A 1 90 ? -26.415 -12.891 -11.539 1.00 42.84 90 ARG A N 1
ATOM 692 C CA . ARG A 1 90 ? -27.015 -13.428 -10.314 1.00 42.84 90 ARG A CA 1
ATOM 693 C C . ARG A 1 90 ? -27.221 -14.931 -10.438 1.00 42.84 90 ARG A C 1
ATOM 695 O O . ARG A 1 90 ? -27.475 -15.378 -11.580 1.00 42.84 90 ARG A O 1
#